Protein AF-M3YC52-F1 (afdb_monomer)

pLDDT: mean 75.74, std 17.14, range [40.22, 95.62]

Structure (mmCIF, N/CA/C/O backbone):
data_AF-M3YC52-F1
#
_entry.id   AF-M3YC52-F1
#
loop_
_atom_site.group_PDB
_atom_site.id
_atom_site.type_symbol
_atom_site.label_atom_id
_atom_site.label_alt_id
_atom_site.label_co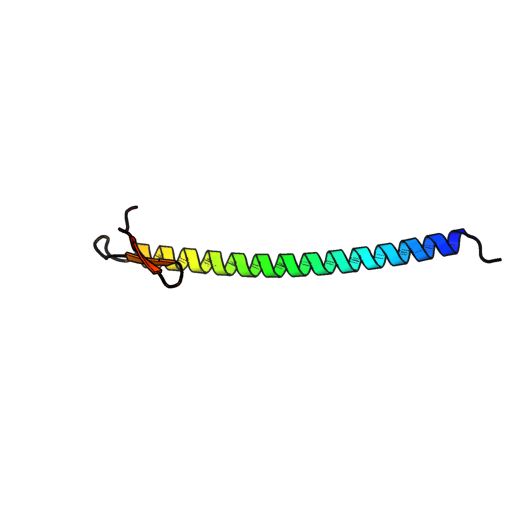mp_id
_atom_site.label_asym_id
_atom_site.label_entity_id
_atom_site.label_seq_id
_atom_site.pdbx_PDB_ins_code
_atom_site.Cartn_x
_atom_site.Cartn_y
_atom_site.Cartn_z
_atom_site.occupancy
_atom_site.B_iso_or_equiv
_atom_site.auth_seq_id
_atom_site.auth_comp_id
_atom_site.auth_asym_id
_atom_site.auth_atom_id
_atom_site.pdbx_PDB_model_num
ATOM 1 N N . MET A 1 1 ? 29.461 1.182 -40.789 1.00 49.81 1 MET A N 1
ATOM 2 C CA . MET A 1 1 ? 28.007 1.404 -40.645 1.00 49.81 1 MET A CA 1
ATOM 3 C C . MET A 1 1 ? 27.542 0.566 -39.466 1.00 49.81 1 MET A C 1
ATOM 5 O O . MET A 1 1 ? 27.665 -0.648 -39.540 1.00 49.81 1 MET A O 1
ATOM 9 N N . ALA A 1 2 ? 27.153 1.192 -38.351 1.00 52.25 2 ALA A N 1
ATOM 10 C CA . ALA A 1 2 ? 26.654 0.461 -37.185 1.00 52.25 2 ALA A CA 1
ATOM 11 C C . ALA A 1 2 ? 25.323 -0.208 -37.557 1.00 52.25 2 ALA A C 1
ATOM 13 O O . ALA A 1 2 ? 24.436 0.452 -38.098 1.00 52.25 2 ALA A O 1
ATOM 14 N N . ALA A 1 3 ? 25.237 -1.523 -37.359 1.00 57.59 3 ALA A N 1
ATOM 15 C CA . ALA A 1 3 ? 24.109 -2.327 -37.803 1.00 57.59 3 ALA A CA 1
ATOM 16 C C . ALA A 1 3 ? 22.799 -1.869 -37.121 1.00 57.59 3 ALA A C 1
ATOM 18 O O . ALA A 1 3 ? 22.818 -1.566 -35.926 1.00 57.59 3 ALA A O 1
ATOM 19 N N . PRO A 1 4 ? 21.662 -1.849 -37.843 1.00 60.75 4 PRO A N 1
ATOM 20 C CA . PRO A 1 4 ? 20.364 -1.370 -37.344 1.00 60.75 4 PRO A CA 1
ATOM 21 C C . PRO A 1 4 ? 19.900 -2.055 -36.044 1.00 60.75 4 PRO A C 1
ATOM 23 O O . PRO A 1 4 ? 19.202 -1.442 -35.241 1.00 60.75 4 PRO A O 1
ATOM 26 N N . VAL A 1 5 ? 20.382 -3.273 -35.790 1.00 62.75 5 VAL A N 1
ATOM 27 C CA . VAL A 1 5 ? 20.088 -4.084 -34.600 1.00 62.75 5 VAL A CA 1
ATOM 28 C C . VAL A 1 5 ? 20.587 -3.441 -33.292 1.00 62.75 5 VAL A C 1
ATOM 30 O O . VAL A 1 5 ? 19.940 -3.570 -32.256 1.00 62.75 5 VAL A O 1
ATOM 33 N N . ASP A 1 6 ? 21.702 -2.699 -33.314 1.00 71.25 6 ASP A N 1
ATOM 34 C CA . ASP A 1 6 ? 22.271 -2.061 -32.109 1.00 71.25 6 ASP A CA 1
ATOM 35 C C . ASP A 1 6 ? 21.391 -0.895 -31.612 1.00 71.25 6 ASP A C 1
ATOM 37 O O . ASP A 1 6 ? 21.217 -0.677 -30.411 1.00 71.25 6 ASP A O 1
ATOM 41 N N . LEU A 1 7 ? 20.758 -0.178 -32.548 1.00 77.44 7 LEU A N 1
ATOM 42 C CA . LEU A 1 7 ? 19.858 0.937 -32.247 1.00 77.44 7 LEU A CA 1
ATOM 43 C C . LEU A 1 7 ? 18.524 0.464 -31.664 1.00 77.44 7 LEU A C 1
ATOM 45 O O . LEU A 1 7 ? 18.012 1.090 -30.735 1.00 77.44 7 LEU A O 1
ATOM 49 N N . GLU A 1 8 ? 17.965 -0.632 -32.178 1.00 79.88 8 GLU A N 1
ATOM 50 C CA . GLU A 1 8 ? 16.743 -1.230 -31.627 1.00 79.88 8 GLU A CA 1
ATOM 51 C C . GLU A 1 8 ? 16.980 -1.797 -30.227 1.00 79.88 8 GLU A C 1
ATOM 53 O O . GLU A 1 8 ? 16.171 -1.576 -29.325 1.00 79.88 8 GLU A O 1
ATOM 58 N N . LEU A 1 9 ? 18.137 -2.427 -30.006 1.00 83.19 9 LEU A N 1
ATOM 59 C CA . LEU A 1 9 ? 18.516 -2.937 -28.694 1.00 83.19 9 LEU A CA 1
ATOM 60 C C . LEU A 1 9 ? 18.655 -1.801 -27.667 1.00 83.19 9 LEU A C 1
ATOM 62 O O . LEU A 1 9 ? 18.105 -1.884 -26.570 1.00 83.19 9 LEU A O 1
ATOM 66 N N . LYS A 1 10 ? 19.316 -0.694 -28.029 1.00 82.38 10 LYS A N 1
ATOM 67 C CA . LYS A 1 10 ? 19.424 0.499 -27.168 1.00 82.38 10 LYS A CA 1
ATOM 68 C C . LYS A 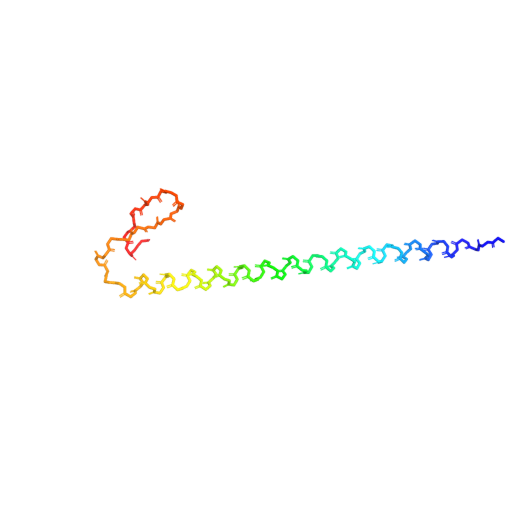1 10 ? 18.068 1.125 -26.836 1.00 82.38 10 LYS A C 1
ATOM 70 O O . LYS A 1 10 ? 17.857 1.558 -25.699 1.00 82.38 10 LYS A O 1
ATOM 75 N N . LYS A 1 11 ? 17.140 1.155 -27.796 1.00 85.62 11 LYS A N 1
ATOM 76 C CA . LYS A 1 11 ? 15.767 1.627 -27.558 1.00 85.62 11 LYS A CA 1
ATOM 77 C C . LYS A 1 11 ? 15.026 0.707 -26.589 1.00 85.62 11 LYS A C 1
ATOM 79 O O . LYS A 1 11 ? 14.502 1.195 -25.593 1.00 85.62 11 LYS A O 1
ATOM 84 N N . ALA A 1 12 ? 15.081 -0.607 -26.806 1.00 86.19 12 ALA A N 1
ATOM 85 C CA . ALA A 1 12 ? 14.458 -1.589 -25.921 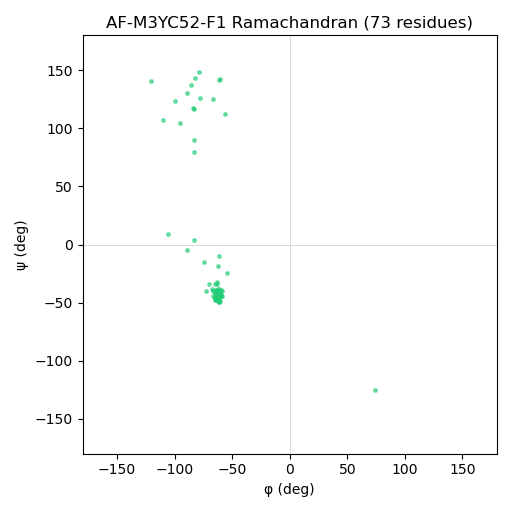1.00 86.19 12 ALA A CA 1
ATOM 86 C C . ALA A 1 12 ? 15.013 -1.523 -24.486 1.00 86.19 12 ALA A C 1
ATOM 88 O O . ALA A 1 12 ? 14.248 -1.598 -23.526 1.00 86.19 12 ALA A O 1
ATOM 89 N N . PHE A 1 13 ? 16.323 -1.312 -24.317 1.00 87.31 13 PHE A N 1
ATOM 90 C CA . PHE A 1 13 ? 16.930 -1.115 -22.996 1.00 87.31 13 PHE A CA 1
ATOM 91 C C . PHE A 1 13 ? 16.447 0.162 -22.307 1.00 87.31 13 PHE A C 1
ATOM 93 O O . PHE A 1 13 ? 16.159 0.138 -21.112 1.00 87.31 13 PHE A O 1
ATOM 100 N N . THR A 1 14 ? 16.328 1.264 -23.049 1.00 89.00 14 THR A N 1
ATOM 101 C CA . THR A 1 14 ? 15.809 2.530 -22.510 1.00 89.00 14 THR A CA 1
ATOM 102 C C . THR A 1 14 ? 14.349 2.387 -22.073 1.00 89.00 14 THR A C 1
ATOM 104 O O . THR A 1 14 ? 13.984 2.804 -20.975 1.00 89.00 14 THR A O 1
ATOM 107 N N . GLU A 1 15 ? 13.516 1.736 -22.888 1.00 91.19 15 GLU A N 1
ATOM 108 C CA . GLU A 1 15 ? 12.118 1.461 -22.542 1.00 91.19 15 GLU A CA 1
ATOM 109 C C . GLU A 1 15 ? 11.991 0.526 -21.336 1.00 91.19 15 GLU A C 1
ATOM 111 O O . GLU A 1 15 ? 11.136 0.734 -20.473 1.00 91.19 15 GLU A O 1
ATOM 116 N N . LEU A 1 16 ? 12.854 -0.488 -21.243 1.00 93.31 16 LEU A N 1
ATOM 117 C CA . LEU A 1 16 ? 12.882 -1.393 -20.101 1.00 93.31 16 LEU A CA 1
ATOM 118 C C . LEU A 1 16 ? 13.267 -0.648 -18.819 1.00 93.31 16 LEU A C 1
ATOM 120 O O . LEU A 1 16 ? 12.600 -0.815 -17.801 1.00 93.31 16 LEU A O 1
ATOM 124 N N . GLN A 1 17 ? 14.289 0.210 -18.866 1.00 90.25 17 GLN A N 1
ATOM 125 C CA . GLN A 1 17 ? 14.671 1.037 -17.719 1.00 90.25 17 GLN A CA 1
ATOM 126 C C . GLN A 1 17 ? 13.528 1.959 -17.285 1.00 90.25 17 GLN A C 1
ATOM 128 O O . GLN A 1 17 ? 13.218 2.021 -16.096 1.00 90.25 17 GLN A O 1
ATOM 133 N N . ALA A 1 18 ? 12.846 2.608 -18.233 1.00 93.25 18 ALA A N 1
ATOM 134 C CA . ALA A 1 18 ? 11.683 3.440 -17.933 1.00 93.25 18 ALA A CA 1
ATOM 135 C C . ALA A 1 18 ? 10.560 2.637 -17.250 1.00 93.25 18 ALA A C 1
ATOM 137 O O . ALA A 1 18 ? 10.016 3.078 -16.237 1.00 93.25 18 ALA A O 1
ATOM 138 N N . LYS A 1 19 ? 10.260 1.426 -17.741 1.00 94.12 19 LYS A N 1
ATOM 139 C CA . LYS A 1 19 ? 9.258 0.532 -17.133 1.00 94.12 19 LYS A CA 1
ATOM 140 C C . LYS A 1 19 ? 9.646 0.079 -15.727 1.00 94.12 19 LYS A C 1
ATOM 142 O O . LYS A 1 19 ? 8.781 0.008 -14.855 1.00 94.12 19 LYS A O 1
ATOM 147 N N . VAL A 1 20 ? 10.924 -0.217 -15.489 1.00 93.62 20 VAL A N 1
ATOM 148 C CA . VAL A 1 20 ? 11.415 -0.595 -14.154 1.00 93.62 20 VAL A CA 1
ATOM 149 C C . VAL A 1 20 ? 11.242 0.563 -13.173 1.00 93.62 20 VAL A C 1
ATOM 151 O O . VAL A 1 20 ? 10.729 0.349 -12.076 1.00 93.62 20 VAL A O 1
ATOM 154 N N . ILE A 1 21 ? 11.599 1.787 -13.573 1.00 94.62 21 ILE A N 1
ATOM 155 C CA . ILE A 1 21 ? 11.453 2.981 -12.729 1.00 94.62 21 ILE A CA 1
ATOM 156 C C . ILE A 1 21 ? 9.978 3.241 -12.400 1.00 94.62 21 ILE A C 1
ATOM 158 O O . ILE A 1 21 ? 9.639 3.413 -11.229 1.00 94.62 21 ILE A O 1
ATOM 162 N N . ASP A 1 22 ? 9.094 3.218 -13.402 1.00 94.81 22 ASP A N 1
ATOM 163 C CA . ASP A 1 22 ? 7.651 3.424 -13.206 1.00 94.81 22 ASP A CA 1
ATOM 164 C C . ASP A 1 22 ? 7.051 2.364 -12.268 1.00 94.81 22 ASP A C 1
ATOM 166 O O . ASP A 1 22 ? 6.315 2.679 -11.330 1.00 94.81 22 ASP A O 1
ATOM 170 N N . THR A 1 23 ? 7.438 1.100 -12.451 1.00 94.44 23 THR A N 1
ATOM 171 C CA . THR A 1 23 ? 6.984 0.006 -11.583 1.00 94.44 23 THR A CA 1
ATOM 172 C C . THR A 1 23 ? 7.459 0.209 -10.144 1.00 94.44 23 THR A C 1
ATOM 174 O O . THR A 1 23 ? 6.664 0.095 -9.215 1.00 94.44 23 THR A O 1
ATOM 177 N N . GLN A 1 24 ? 8.727 0.574 -9.932 1.00 93.81 24 GLN A N 1
ATOM 178 C CA . GLN A 1 24 ? 9.260 0.844 -8.592 1.00 93.81 24 GLN A CA 1
ATOM 179 C C . GLN A 1 24 ? 8.556 2.018 -7.905 1.00 93.81 24 GLN A C 1
ATOM 181 O O . GLN A 1 24 ? 8.318 1.971 -6.698 1.00 93.81 24 GLN A O 1
ATOM 186 N N . GLN A 1 25 ? 8.212 3.070 -8.649 1.00 94.25 25 GLN A N 1
ATOM 187 C CA . GLN A 1 25 ? 7.447 4.193 -8.109 1.00 94.25 25 GLN A CA 1
ATOM 188 C C . GLN A 1 25 ? 6.042 3.759 -7.684 1.00 94.25 25 GLN A C 1
ATOM 190 O O . GLN A 1 25 ? 5.612 4.082 -6.576 1.00 94.25 25 GLN A O 1
ATOM 195 N N . LYS A 1 26 ? 5.350 2.973 -8.516 1.00 95.12 26 LYS A N 1
ATOM 196 C CA . LYS A 1 26 ? 4.017 2.442 -8.198 1.00 95.12 26 LYS A CA 1
ATOM 197 C C . LYS A 1 26 ? 4.023 1.527 -6.977 1.00 95.12 26 LYS A C 1
ATOM 199 O O . LYS A 1 26 ? 3.125 1.641 -6.150 1.00 95.12 26 LYS A O 1
ATOM 204 N N . VAL A 1 27 ? 5.042 0.679 -6.828 1.00 95.56 27 VAL A N 1
ATOM 205 C CA . VAL A 1 27 ? 5.203 -0.176 -5.639 1.00 95.56 27 VAL A CA 1
ATOM 206 C C . VAL A 1 27 ? 5.328 0.678 -4.377 1.00 95.56 27 VAL A C 1
ATOM 208 O O . VAL A 1 27 ? 4.564 0.482 -3.440 1.00 95.56 27 VAL A O 1
ATOM 211 N N . LYS A 1 28 ? 6.185 1.708 -4.384 1.00 95.44 28 LYS A N 1
ATOM 212 C CA . LYS A 1 28 ? 6.330 2.617 -3.232 1.00 95.44 28 LYS A CA 1
ATOM 213 C C . LYS A 1 28 ? 5.024 3.324 -2.867 1.00 95.44 28 LYS A C 1
ATOM 215 O O . LYS A 1 28 ? 4.722 3.492 -1.690 1.00 95.44 28 LYS A O 1
ATOM 220 N N . LEU A 1 29 ? 4.248 3.752 -3.863 1.00 95.56 29 LEU A N 1
ATOM 221 C CA . LEU A 1 29 ? 2.939 4.363 -3.619 1.00 95.56 29 LEU A CA 1
ATOM 222 C C . LEU A 1 29 ? 1.953 3.367 -3.002 1.00 95.56 29 LEU A C 1
ATOM 224 O O . LEU A 1 29 ? 1.217 3.736 -2.088 1.00 95.56 29 LEU A O 1
ATOM 228 N N . ALA A 1 30 ? 1.951 2.119 -3.472 1.00 94.06 30 ALA A N 1
ATOM 229 C CA . ALA A 1 30 ? 1.125 1.064 -2.899 1.00 94.06 30 ALA A CA 1
ATOM 230 C C .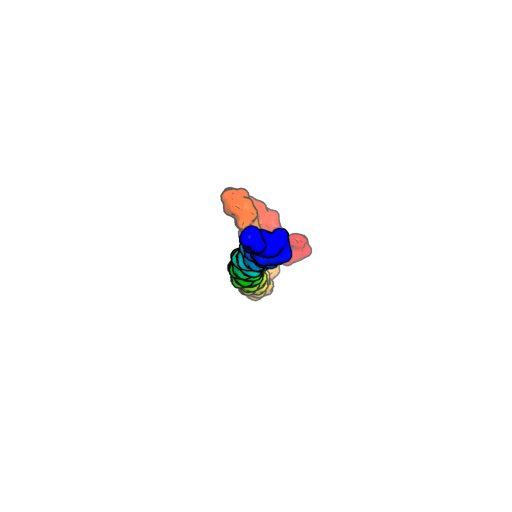 ALA A 1 30 ? 1.510 0.777 -1.439 1.00 94.06 30 ALA A C 1
ATOM 232 O O . ALA A 1 30 ? 0.623 0.691 -0.592 1.00 94.06 30 ALA A O 1
ATOM 233 N N . ASP A 1 31 ? 2.806 0.727 -1.119 1.00 94.00 31 ASP A N 1
ATOM 234 C CA . ASP A 1 31 ? 3.285 0.526 0.255 1.00 94.00 31 ASP A CA 1
ATOM 235 C C . ASP A 1 31 ? 2.789 1.634 1.199 1.00 94.00 31 ASP A C 1
ATOM 237 O O . ASP A 1 31 ? 2.263 1.352 2.278 1.00 94.00 31 ASP A O 1
ATOM 241 N N . ILE A 1 32 ? 2.857 2.899 0.766 1.00 95.62 32 ILE A N 1
ATOM 242 C CA . ILE A 1 32 ? 2.345 4.042 1.542 1.00 95.62 32 ILE A CA 1
ATOM 243 C C . ILE A 1 32 ? 0.831 3.922 1.767 1.00 95.62 32 ILE A C 1
ATOM 245 O O . ILE A 1 32 ? 0.346 4.157 2.877 1.00 95.62 32 ILE A O 1
ATOM 249 N N . GLN A 1 33 ? 0.071 3.537 0.737 1.00 93.12 33 GLN A N 1
ATOM 250 C CA . GLN A 1 33 ? -1.374 3.333 0.869 1.00 93.12 33 GLN A CA 1
ATOM 251 C C . GLN A 1 33 ? -1.700 2.196 1.844 1.00 93.12 33 GLN A C 1
ATOM 253 O O . GLN A 1 33 ? -2.619 2.328 2.652 1.00 93.12 33 GLN A O 1
ATOM 258 N N . ILE A 1 34 ? -0.932 1.104 1.820 1.00 94.00 34 ILE A N 1
ATOM 259 C CA . ILE A 1 34 ? -1.090 -0.015 2.754 1.00 94.00 34 ILE A CA 1
ATOM 260 C C . ILE A 1 34 ? -0.844 0.449 4.192 1.00 94.00 34 ILE A C 1
ATOM 262 O O . ILE A 1 34 ? -1.642 0.146 5.082 1.00 94.00 34 ILE A O 1
ATOM 266 N N . GLU A 1 35 ? 0.223 1.208 4.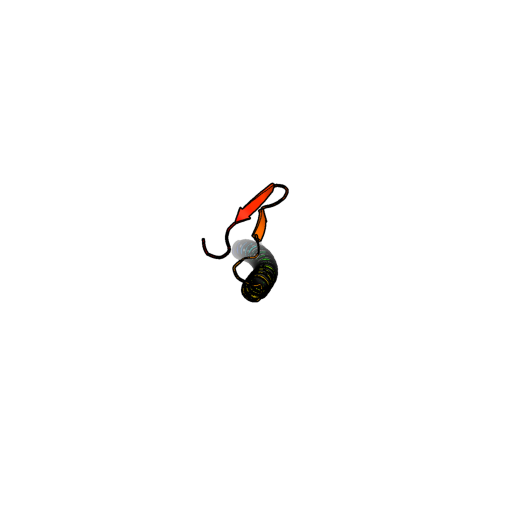447 1.00 94.06 35 GLU A N 1
ATOM 267 C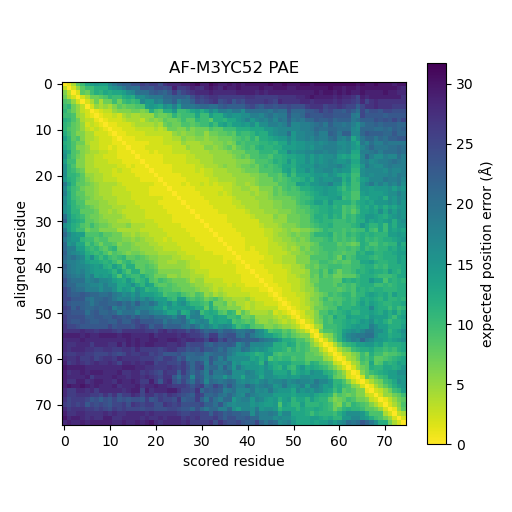 CA . GLU A 1 35 ? 0.486 1.754 5.782 1.00 94.06 35 GLU A CA 1
ATOM 268 C C . GLU A 1 35 ? -0.639 2.675 6.263 1.00 94.06 35 GLU A C 1
ATOM 270 O O . GLU A 1 35 ? -1.077 2.570 7.414 1.00 94.06 35 GLU A O 1
ATOM 275 N N . GLN A 1 36 ? -1.144 3.544 5.384 1.00 93.38 36 GLN A N 1
ATOM 276 C CA . GLN A 1 36 ? -2.253 4.438 5.698 1.00 93.38 36 GLN A CA 1
ATOM 277 C C . GLN A 1 36 ? -3.521 3.652 6.055 1.00 93.38 36 GLN A C 1
ATOM 279 O O . GLN A 1 36 ? -4.107 3.887 7.112 1.00 93.38 36 GLN A O 1
ATOM 284 N N . LEU A 1 37 ? -3.908 2.677 5.227 1.00 93.00 37 LEU A N 1
ATOM 285 C CA . LEU A 1 37 ? -5.077 1.829 5.472 1.00 93.00 37 LEU A CA 1
ATOM 286 C C . LEU A 1 37 ? -4.937 1.028 6.770 1.00 93.00 37 LEU A C 1
ATOM 288 O O . LEU A 1 37 ? -5.893 0.931 7.540 1.00 93.00 37 LEU A O 1
ATOM 292 N N . ASN A 1 38 ? -3.744 0.509 7.065 1.00 92.25 38 ASN A N 1
ATOM 293 C CA . ASN A 1 38 ? -3.473 -0.194 8.317 1.00 92.25 38 ASN A CA 1
ATOM 294 C C . ASN A 1 38 ? -3.639 0.716 9.541 1.00 92.25 38 ASN A C 1
ATOM 296 O O . ASN A 1 38 ? -4.202 0.287 10.551 1.00 92.25 38 ASN A O 1
ATOM 300 N N . ARG A 1 39 ? -3.181 1.973 9.467 1.00 90.56 39 ARG A N 1
ATOM 301 C CA . ARG A 1 39 ? -3.388 2.959 10.540 1.00 90.56 39 ARG A CA 1
ATOM 302 C C . ARG A 1 39 ? -4.865 3.295 10.710 1.00 90.56 39 ARG A C 1
ATOM 304 O O . ARG A 1 39 ? -5.354 3.244 11.835 1.00 90.56 39 ARG A O 1
ATOM 311 N N . THR A 1 40 ? -5.581 3.570 9.621 1.00 87.88 40 THR A N 1
ATOM 312 C CA . THR A 1 40 ? -7.020 3.865 9.665 1.00 87.88 40 THR A CA 1
ATOM 313 C C . THR A 1 40 ? -7.814 2.691 10.228 1.00 87.88 40 THR A C 1
ATOM 315 O O . THR A 1 40 ? -8.667 2.902 11.081 1.00 87.88 40 THR A O 1
ATOM 318 N N . LYS A 1 41 ? -7.498 1.451 9.834 1.00 89.44 41 LYS A N 1
ATOM 319 C CA . LYS A 1 41 ? -8.149 0.247 10.368 1.00 89.44 41 LYS A CA 1
ATOM 320 C C . LYS A 1 41 ? -7.930 0.102 11.872 1.00 89.44 41 LYS A C 1
ATOM 322 O O . LYS A 1 41 ? -8.883 -0.149 12.600 1.00 89.44 41 LYS A O 1
ATOM 327 N N . LYS A 1 42 ? -6.688 0.269 12.341 1.00 87.38 42 LYS A N 1
ATOM 328 C CA . LYS A 1 42 ? -6.376 0.219 13.778 1.00 87.38 42 LYS A CA 1
ATOM 329 C C . LYS A 1 42 ? -7.110 1.315 14.541 1.00 87.38 42 LYS A C 1
ATOM 331 O O . LYS A 1 42 ? -7.700 1.024 15.570 1.00 87.38 42 LYS A O 1
ATOM 336 N N . HIS A 1 43 ? -7.105 2.541 14.023 1.00 86.31 43 HIS A N 1
ATOM 337 C CA . HIS A 1 43 ? -7.813 3.656 14.641 1.00 86.31 43 HIS A CA 1
ATOM 338 C C . HIS A 1 43 ? -9.320 3.397 14.708 1.00 86.31 43 HIS A C 1
ATOM 340 O O . HIS A 1 43 ? -9.901 3.528 15.774 1.00 86.31 43 HIS A O 1
ATOM 346 N N . ALA A 1 44 ? -9.946 2.989 13.602 1.00 80.62 44 ALA A N 1
ATOM 347 C CA . ALA A 1 44 ? -11.371 2.673 13.566 1.00 80.62 44 ALA A CA 1
ATOM 348 C C . ALA A 1 44 ? -11.724 1.561 14.562 1.00 80.62 44 ALA A C 1
ATOM 350 O O . ALA A 1 44 ? -12.682 1.698 15.309 1.00 80.62 44 ALA A O 1
ATOM 351 N N . HIS A 1 45 ? -10.913 0.501 14.626 1.00 83.75 45 HIS A N 1
ATOM 352 C CA . HIS A 1 45 ? -11.152 -0.604 15.549 1.00 83.75 45 HIS A CA 1
ATOM 353 C C . HIS A 1 45 ? -10.978 -0.205 17.021 1.00 83.75 45 HIS A C 1
ATOM 355 O O . HIS A 1 45 ? -11.759 -0.638 17.864 1.00 83.75 45 HIS A O 1
ATOM 361 N N . LEU A 1 46 ? -9.987 0.636 17.336 1.00 83.50 46 LEU A N 1
ATOM 362 C CA . LEU A 1 46 ? -9.807 1.183 18.683 1.00 83.50 46 LEU A CA 1
ATOM 363 C C . LEU A 1 46 ? -10.986 2.075 19.078 1.00 83.50 46 LEU A C 1
ATOM 365 O O . LEU A 1 46 ? -11.547 1.877 20.148 1.00 83.50 46 LEU A O 1
ATOM 369 N N . THR A 1 47 ? -11.400 2.995 18.201 1.00 79.62 47 THR A N 1
ATOM 370 C CA . THR A 1 47 ? -12.550 3.874 18.453 1.00 79.62 47 THR A CA 1
ATOM 371 C C . THR A 1 47 ? -13.838 3.074 18.641 1.00 79.62 47 THR A C 1
ATOM 373 O O . THR A 1 47 ? -14.584 3.350 19.572 1.00 79.62 47 THR A O 1
ATOM 376 N N . ASP A 1 48 ? -14.080 2.055 17.815 1.00 74.06 48 ASP A N 1
ATOM 377 C CA . ASP A 1 48 ? -15.242 1.168 17.943 1.00 74.06 48 ASP A CA 1
ATOM 378 C C . ASP A 1 48 ? -15.213 0.385 19.266 1.00 74.06 48 ASP A C 1
ATOM 380 O O . ASP A 1 48 ? -16.202 0.328 19.992 1.00 74.06 48 ASP A O 1
ATOM 384 N N . THR A 1 49 ? -14.041 -0.124 19.657 1.00 75.19 49 THR A N 1
ATOM 385 C CA . THR A 1 49 ? -13.865 -0.825 20.939 1.00 75.19 49 THR A CA 1
ATOM 386 C C . THR A 1 49 ? -14.107 0.101 22.134 1.00 75.19 49 THR A C 1
ATOM 388 O O . THR A 1 49 ? -14.811 -0.273 23.068 1.00 75.19 49 THR A O 1
ATOM 391 N N . GLU A 1 50 ? -13.555 1.315 22.124 1.00 71.44 50 GLU A N 1
ATOM 392 C CA . GLU A 1 50 ? -13.764 2.316 23.183 1.00 71.44 50 GLU A CA 1
ATOM 393 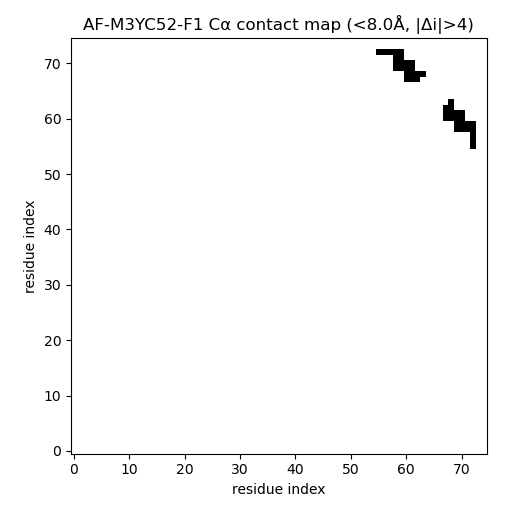C C . GLU A 1 50 ? -15.223 2.777 23.267 1.00 71.44 50 GLU A C 1
ATOM 395 O O . GLU A 1 50 ? -15.744 3.028 24.350 1.00 71.44 50 GLU A O 1
ATOM 400 N N . ILE A 1 51 ? -15.909 2.851 22.130 1.00 68.50 51 ILE A N 1
ATOM 401 C CA . ILE A 1 51 ? -17.343 3.112 22.074 1.00 68.50 51 ILE A CA 1
ATOM 402 C C . ILE A 1 51 ? -18.132 1.948 22.686 1.00 68.50 51 ILE A C 1
ATOM 404 O O . ILE A 1 51 ? -19.058 2.173 23.468 1.00 68.50 51 ILE A O 1
ATOM 408 N N . MET A 1 52 ? -17.770 0.704 22.363 1.00 65.62 52 MET A N 1
ATOM 409 C CA . MET A 1 52 ? -18.442 -0.488 22.877 1.00 65.62 52 MET A CA 1
ATOM 410 C C . MET A 1 52 ? -18.327 -0.626 24.400 1.00 65.62 52 MET A C 1
ATOM 412 O O . MET A 1 52 ? -19.287 -1.088 25.018 1.00 65.62 52 MET A O 1
ATOM 416 N N . THR A 1 53 ? -17.214 -0.198 25.011 1.00 67.06 53 THR A N 1
ATOM 417 C CA . THR A 1 53 ? -17.002 -0.275 26.472 1.00 67.06 53 THR A CA 1
ATOM 418 C C . THR A 1 53 ? -17.796 0.752 27.285 1.00 67.06 53 THR A C 1
ATOM 420 O O . THR A 1 53 ? -17.924 0.592 28.499 1.00 67.06 53 THR A O 1
ATOM 423 N N . LEU A 1 54 ? -18.355 1.789 26.654 1.00 65.69 54 LEU A N 1
ATOM 424 C CA . LEU A 1 54 ? -19.212 2.775 27.320 1.00 65.69 54 LEU A CA 1
ATOM 425 C C . LEU A 1 54 ? -20.630 2.218 27.528 1.00 65.69 54 LEU A C 1
ATOM 427 O O . LEU A 1 54 ? -21.116 1.441 26.719 1.00 65.69 54 LEU A O 1
ATOM 431 N N . VAL A 1 55 ? -21.326 2.614 28.595 1.00 57.97 55 VAL A N 1
ATOM 432 C CA . VAL A 1 55 ? -22.710 2.173 28.882 1.00 57.97 55 VAL A CA 1
ATOM 433 C C . VAL A 1 55 ? -23.677 2.585 27.757 1.00 57.97 55 VAL A C 1
ATOM 435 O O . VAL A 1 55 ? -23.550 3.674 27.197 1.00 57.97 55 VAL A O 1
ATOM 438 N N . ASP A 1 56 ? -24.654 1.732 27.428 1.00 59.22 56 ASP A N 1
ATOM 439 C CA . ASP A 1 56 ? -25.531 1.879 26.250 1.00 59.22 56 ASP A CA 1
ATOM 440 C C . ASP A 1 56 ? -26.419 3.140 26.239 1.00 59.22 56 ASP A C 1
ATOM 442 O O . ASP A 1 56 ? -26.851 3.580 25.177 1.00 59.22 56 ASP A O 1
ATOM 446 N N . GLU A 1 57 ? -26.631 3.786 27.389 1.00 56.22 57 GLU A N 1
ATOM 447 C CA . GLU A 1 57 ? -27.382 5.051 27.510 1.00 56.22 57 GLU A CA 1
ATOM 448 C C . GLU A 1 57 ? -26.551 6.314 27.207 1.00 56.22 57 GLU A C 1
ATOM 450 O O . GLU A 1 57 ? -27.029 7.444 27.350 1.00 56.22 57 GLU A O 1
ATOM 455 N N . THR A 1 58 ? -25.291 6.166 26.795 1.00 57.97 58 THR A N 1
ATOM 456 C CA . THR A 1 58 ? -24.417 7.318 26.547 1.00 57.97 58 THR A CA 1
ATOM 457 C C . THR A 1 58 ? -24.665 7.887 25.147 1.00 57.97 58 THR A C 1
ATOM 459 O O . THR A 1 58 ? -24.414 7.226 24.143 1.00 57.97 58 THR A O 1
ATOM 462 N N . ASN A 1 59 ? -25.138 9.137 25.061 1.00 59.03 59 ASN A N 1
ATOM 463 C CA . ASN A 1 59 ? -25.317 9.849 23.788 1.00 59.03 59 ASN A CA 1
ATOM 464 C C . ASN A 1 59 ? -23.996 9.895 22.993 1.00 59.03 59 ASN A C 1
ATOM 466 O O . ASN A 1 59 ? -23.063 10.595 23.396 1.00 59.03 59 ASN A O 1
ATOM 470 N N . MET A 1 60 ? -23.927 9.201 21.854 1.00 57.94 60 MET A N 1
ATOM 471 C CA . MET A 1 60 ? -22.749 9.200 20.990 1.00 57.94 60 MET A CA 1
ATOM 472 C C . MET A 1 60 ? -22.843 10.333 19.966 1.00 57.94 60 MET A C 1
ATOM 474 O O . MET A 1 60 ? -23.852 10.512 19.281 1.00 57.94 60 MET A O 1
ATOM 478 N N . TYR A 1 61 ? -21.776 11.119 19.859 1.00 62.38 61 TYR A N 1
ATOM 479 C CA . TYR A 1 61 ? -21.642 12.132 18.819 1.00 62.38 61 TYR A CA 1
ATOM 480 C C . TYR A 1 61 ? -20.563 11.682 17.850 1.00 62.38 61 TYR A C 1
ATOM 482 O O . TYR A 1 61 ? -19.377 11.728 18.173 1.00 62.38 61 TYR A O 1
ATOM 490 N N . GLU A 1 62 ? -20.971 11.265 16.658 1.00 59.09 62 GLU A N 1
ATOM 491 C CA . GLU A 1 62 ? -20.026 10.927 15.605 1.00 59.09 62 GLU A CA 1
ATOM 492 C C . GLU A 1 62 ? -19.618 12.210 14.877 1.00 59.09 62 GLU A C 1
ATOM 494 O O . GLU A 1 62 ? -20.441 12.940 14.311 1.00 59.09 62 GLU A O 1
ATOM 499 N N . GLY A 1 63 ? -18.330 12.534 14.952 1.00 56.12 63 GLY A N 1
ATOM 500 C CA . GLY A 1 63 ? -17.762 13.688 14.272 1.00 56.12 63 GLY A CA 1
ATOM 501 C C . GLY A 1 63 ? -17.441 13.355 12.821 1.00 56.12 63 GLY A C 1
ATOM 502 O O . GLY A 1 63 ? -16.313 12.976 12.519 1.00 56.12 63 GLY A O 1
ATOM 503 N N . VAL A 1 64 ? -18.391 13.557 11.905 1.00 56.16 64 VAL A N 1
ATOM 504 C CA . VAL A 1 64 ? -18.092 13.571 10.464 1.00 56.16 64 VAL A CA 1
ATOM 505 C C . VAL A 1 64 ? -17.598 14.979 10.105 1.00 56.16 64 VAL A C 1
ATOM 507 O O . VAL A 1 64 ? -18.340 15.850 9.651 1.00 56.16 64 VAL A O 1
ATOM 510 N N . GLY A 1 65 ? -16.325 15.256 10.404 1.00 61.81 65 GLY A N 1
ATOM 511 C CA . GLY A 1 65 ? -15.721 16.578 10.201 1.00 61.81 65 GLY A CA 1
ATOM 512 C C . GLY A 1 65 ? -16.178 17.618 11.235 1.00 61.81 65 GLY A C 1
ATOM 513 O O . GLY A 1 65 ? -16.011 17.419 12.434 1.00 61.81 65 GLY A O 1
ATOM 514 N N . ARG A 1 66 ? -16.709 18.770 10.793 1.00 48.03 66 ARG A N 1
ATOM 515 C CA . ARG A 1 66 ? -17.156 19.867 11.691 1.00 48.03 66 ARG A CA 1
ATOM 516 C C . ARG A 1 66 ? -18.618 19.753 12.136 1.00 48.03 66 ARG A C 1
ATOM 518 O O . ARG A 1 66 ? -19.069 20.562 12.942 1.00 48.03 66 ARG A O 1
ATOM 525 N N . ILE A 1 67 ? -19.355 18.777 11.615 1.00 43.22 67 ILE A N 1
ATOM 526 C CA . ILE A 1 67 ? -20.764 18.555 11.939 1.00 43.22 67 ILE A CA 1
ATOM 527 C C . ILE A 1 67 ? -20.826 17.421 12.964 1.00 43.22 67 ILE A C 1
ATOM 529 O O . ILE A 1 67 ? -20.304 16.335 12.725 1.00 43.22 67 ILE A O 1
ATOM 533 N N . ARG A 1 68 ? -21.439 17.685 14.123 1.00 43.31 68 ARG A N 1
ATOM 534 C CA . ARG A 1 68 ? -21.706 16.666 15.146 1.00 43.31 68 ARG A CA 1
ATOM 535 C C . ARG A 1 68 ? -23.123 16.137 14.944 1.00 43.31 68 ARG A C 1
ATOM 537 O O . ARG A 1 68 ? -24.081 16.829 15.283 1.00 43.31 68 ARG A O 1
ATOM 544 N N . GLY A 1 69 ? -23.249 14.938 14.386 1.00 53.19 69 GLY A N 1
ATOM 545 C CA . GLY A 1 69 ? -24.514 14.206 14.347 1.00 53.19 69 GLY A CA 1
ATOM 546 C C . GLY A 1 69 ? -24.696 13.405 15.635 1.00 53.19 69 GLY A C 1
ATOM 547 O O . GLY A 1 69 ? -23.739 12.810 16.126 1.00 53.19 69 GLY A O 1
ATOM 548 N N . LYS A 1 70 ? -25.905 13.406 16.206 1.00 55.25 70 LYS A N 1
ATOM 549 C CA . LYS A 1 70 ? -26.256 12.490 17.301 1.00 55.25 70 LYS A CA 1
ATOM 550 C C . LYS A 1 70 ? -26.546 11.114 16.707 1.00 55.25 70 LYS A C 1
ATOM 552 O O . LYS A 1 70 ? -27.410 11.023 15.839 1.00 55.25 70 LYS A O 1
ATOM 557 N N . ARG A 1 71 ? -25.877 10.071 17.197 1.00 56.00 71 ARG A N 1
ATOM 558 C CA . ARG A 1 71 ? -26.255 8.672 16.961 1.00 56.00 71 ARG A CA 1
ATOM 559 C C . ARG A 1 71 ? -26.530 7.974 18.288 1.00 56.00 71 ARG A C 1
ATOM 561 O O . ARG A 1 71 ? -25.853 8.221 19.285 1.00 56.00 71 ARG A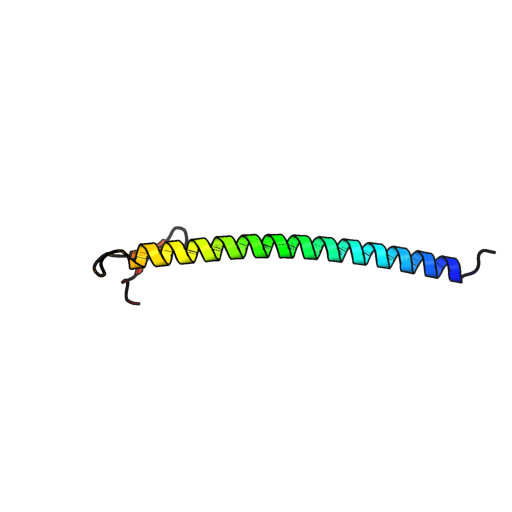 O 1
ATOM 568 N N . SER A 1 72 ? -27.553 7.126 18.297 1.00 55.50 72 SER A N 1
ATOM 569 C CA . SER A 1 72 ? -27.776 6.165 19.376 1.00 55.50 72 SER A CA 1
ATOM 570 C C . SER A 1 72 ? -26.886 4.950 19.126 1.00 55.50 72 SER A C 1
ATOM 572 O O . SER A 1 72 ? -26.706 4.559 17.978 1.00 55.50 72 SER A O 1
ATOM 574 N N . LYS A 1 73 ? -26.329 4.347 20.180 1.00 55.16 73 LYS A N 1
ATOM 575 C CA . LYS A 1 73 ? -25.339 3.255 20.100 1.00 55.16 73 LYS A CA 1
ATOM 576 C C . LYS A 1 73 ? -25.862 1.975 19.405 1.00 55.16 73 LYS A C 1
ATOM 578 O O . LYS A 1 73 ? -25.074 1.093 19.095 1.00 55.16 73 LYS A O 1
ATOM 583 N N . ASN A 1 74 ? -27.167 1.897 19.133 1.00 51.47 74 ASN A N 1
ATOM 584 C CA . ASN A 1 74 ? -27.854 0.737 18.560 1.00 51.47 74 ASN A CA 1
ATOM 585 C C . ASN A 1 74 ? -28.273 0.876 17.075 1.00 51.47 74 ASN A C 1
ATOM 587 O O . ASN A 1 74 ? -29.008 0.007 16.607 1.00 51.47 74 ASN A O 1
ATOM 591 N N . GLU A 1 75 ? -27.850 1.923 16.345 1.00 40.22 75 GLU A N 1
ATOM 592 C CA . GLU A 1 75 ? -28.244 2.157 14.931 1.00 40.22 75 GLU A CA 1
ATOM 593 C C . GLU A 1 75 ? -27.078 2.399 13.947 1.00 40.22 75 GLU A C 1
ATOM 595 O O . GLU A 1 75 ? -26.234 3.313 14.159 1.00 40.22 75 GLU A O 1
#

InterPro domains:
  IPR002777 Prefoldin beta-like [PF01920] (15-73)
  IPR009053 Prefoldin [G3DSA:1.10.287.370] (7-75)

Sequence (75 aa):
MAAPVDLELKKAFTELQAKVIDTQQKVKLADIQIEQLNRTKKHAHLTDTEIMTLVDETNMYEGVGRIRGKRSKNE

Solvent-acce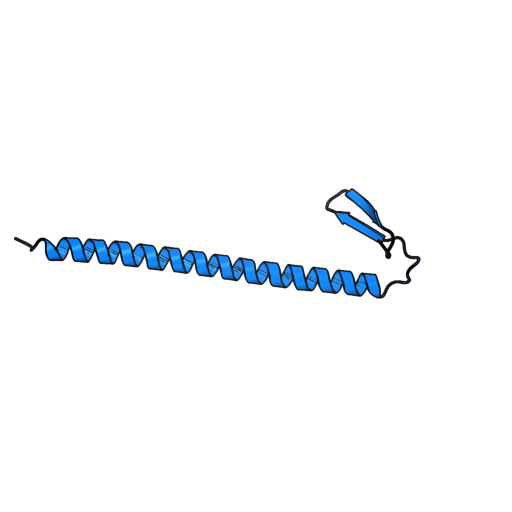ssible surface area (backbone atoms only — not comparable to full-atom values): 4478 Å² total; per-residue (Å²): 132,86,59,73,66,60,59,54,50,54,49,52,51,52,54,48,51,50,50,51,52,54,50,54,52,51,50,55,52,50,53,52,49,50,54,50,51,52,50,51,51,52,49,52,53,49,52,50,52,59,56,65,75,46,67,80,88,52,85,37,68,53,66,70,76,94,48,74,46,82,43,61,82,88,117

Foldseek 3Di:
DPDPVVVVVVVVVVVVVVVVVVVVVVVVVVVVVVVVVVVVVVVVVVVLVVLVPDDQPDFDFDCPDPDTDTDRPPD

Secondary structure (DSSP, 8-state):
---HHHHHHHHHHHHHHHHHHHHHHHHHHHHHHHHHHHHHHHHHHHHHHHHHTS-TTS-EEEEETTEEEEE-TT-

Nearest PDB structures (foldseek):
  6nr8-assembly1_1  TM=8.802E-01  e=3.215E-06  Homo sapiens
  2zdi-assembly1_B-2  TM=9.312E-01  e=2.389E-01  Pyrococcus horikoshii
  2zdi-assembly1_A-2  TM=8.968E-01  e=6.485E-01  Pyrococcus horikoshii
  1fxk-assembly1_B  TM=9.426E-01  e=1.901E+00  Methanothermobacter thermautotrophicus
  2zqm-assembly1_A  TM=8.124E-01  e=1.295E+00  Thermococcus sp. JCM 11816

Radius of gyration: 26.52 Å; Cα contacts (8 Å, |Δi|>4): 22; chains: 1; bounding box: 56×24×70 Å

Mean predicted aligned error: 12.99 Å

Organism: Mustela putorius furo (NCBI:txid9669)